Protein AF-A0A553K1A2-F1 (afdb_monomer_lite)

Foldseek 3Di:
DVVVVVVVVVVVVVCCVVPVVVVVVVVVVVLVVCVVVVHAAEDEDDDPGVVVVCCCPPNPDHPPRYDYDDPVPDDPVND

Radius of gyration: 16.1 Å; chains: 1; bounding box: 38×32×39 Å

Structure (mmCIF, N/CA/C/O backbone):
data_AF-A0A553K1A2-F1
#
_entry.id   AF-A0A553K1A2-F1
#
loop_
_atom_site.group_PDB
_atom_site.id
_atom_site.type_symbol
_atom_site.label_atom_id
_atom_site.label_alt_id
_atom_site.label_comp_id
_atom_site.label_asym_id
_atom_site.label_entity_id
_atom_site.label_seq_id
_atom_site.pdbx_PDB_ins_code
_atom_site.Cartn_x
_atom_site.Cartn_y
_atom_site.Cartn_z
_atom_site.occupancy
_atom_site.B_iso_or_equiv
_atom_site.auth_seq_id
_atom_site.auth_comp_id
_atom_site.auth_asym_id
_atom_site.auth_atom_id
_atom_site.pdbx_PDB_model_num
ATOM 1 N N . MET A 1 1 ? -20.302 8.673 18.557 1.00 62.75 1 MET A N 1
ATOM 2 C CA . MET A 1 1 ? -19.846 7.674 17.563 1.00 62.75 1 MET A CA 1
ATOM 3 C C . MET A 1 1 ? -18.392 7.860 17.150 1.00 62.75 1 MET A C 1
ATOM 5 O O . MET A 1 1 ? -17.647 6.906 17.310 1.00 62.75 1 MET A O 1
ATOM 9 N N . LEU A 1 2 ? -17.956 9.055 16.725 1.00 90.06 2 LEU A N 1
ATOM 10 C CA . LEU A 1 2 ? -16.556 9.298 16.324 1.00 90.06 2 LEU A CA 1
ATOM 11 C C . LEU A 1 2 ? -15.526 8.866 17.382 1.00 90.06 2 LEU A C 1
ATOM 13 O O . LEU A 1 2 ? -14.571 8.189 17.042 1.00 90.06 2 LEU A O 1
ATOM 17 N N . LYS A 1 3 ? -15.776 9.138 18.673 1.00 94.75 3 LYS A N 1
ATOM 18 C CA . LYS A 1 3 ? -14.867 8.739 19.764 1.00 94.75 3 LYS A CA 1
ATOM 19 C C . LYS A 1 3 ? -14.566 7.233 19.795 1.00 94.75 3 LYS A C 1
ATOM 21 O O . LYS A 1 3 ? -13.415 6.864 19.965 1.00 94.75 3 LYS A O 1
ATOM 26 N N . ILE A 1 4 ? -15.578 6.375 19.620 1.00 95.81 4 ILE A N 1
ATOM 27 C CA . ILE A 1 4 ? -15.391 4.914 19.665 1.00 95.81 4 ILE A CA 1
ATOM 28 C C . ILE A 1 4 ? -14.585 4.456 18.450 1.00 95.81 4 ILE A C 1
ATOM 30 O O . ILE A 1 4 ? -13.620 3.718 18.614 1.00 95.81 4 ILE A O 1
ATOM 34 N N . LEU A 1 5 ? -14.938 4.940 17.255 1.00 95.62 5 LEU A N 1
ATOM 35 C CA . LEU A 1 5 ? -14.199 4.648 16.027 1.00 95.62 5 LEU A CA 1
ATOM 36 C C . LEU A 1 5 ? -12.729 5.073 16.144 1.00 95.62 5 LEU A C 1
ATOM 38 O O . LEU A 1 5 ? -11.842 4.273 15.868 1.00 95.62 5 LEU A O 1
ATOM 42 N N . SER A 1 6 ? -12.471 6.296 16.617 1.00 96.56 6 SER A N 1
ATOM 43 C CA . SER A 1 6 ? -11.113 6.796 16.837 1.00 96.56 6 SER A CA 1
ATOM 44 C C . SER A 1 6 ? -10.343 5.929 17.830 1.00 96.56 6 SER A C 1
ATOM 46 O O . SER A 1 6 ? -9.217 5.556 17.538 1.00 96.56 6 SER A O 1
ATOM 48 N N . THR A 1 7 ? -10.944 5.537 18.961 1.00 97.00 7 THR A N 1
ATOM 49 C CA . THR A 1 7 ? -10.282 4.648 19.930 1.00 97.00 7 THR A CA 1
ATOM 50 C C . THR A 1 7 ? -9.919 3.294 19.315 1.00 97.00 7 THR A C 1
ATOM 52 O O . THR A 1 7 ? -8.816 2.805 19.549 1.00 97.00 7 THR A O 1
ATOM 55 N N . GLN A 1 8 ? -10.806 2.701 18.508 1.00 97.00 8 GLN A N 1
ATOM 56 C CA . GLN A 1 8 ? -10.515 1.435 17.825 1.00 97.00 8 GLN A CA 1
ATOM 57 C C . GLN A 1 8 ? -9.375 1.588 16.812 1.00 97.00 8 GLN A C 1
ATOM 59 O O . GLN A 1 8 ? -8.445 0.784 16.807 1.00 97.00 8 GLN A O 1
ATOM 64 N N . LEU A 1 9 ? -9.403 2.650 16.005 1.00 96.50 9 LEU A N 1
ATOM 65 C CA . LEU A 1 9 ? -8.373 2.916 15.005 1.00 96.50 9 LEU A CA 1
ATOM 66 C C . LEU A 1 9 ? -7.004 3.185 15.652 1.00 96.50 9 LEU A C 1
ATOM 68 O O . LEU A 1 9 ? -6.002 2.621 15.221 1.00 96.50 9 LEU A O 1
ATOM 72 N N . THR A 1 10 ? -6.962 3.963 16.739 1.00 96.81 10 THR A N 1
ATOM 73 C CA . THR A 1 10 ? -5.740 4.162 17.533 1.00 96.81 10 THR A CA 1
ATOM 74 C C . THR A 1 10 ? -5.196 2.836 18.059 1.00 96.81 10 THR A C 1
ATOM 76 O O . THR A 1 10 ? -3.992 2.613 17.997 1.00 96.81 10 THR A O 1
ATOM 79 N N . GLY A 1 11 ? -6.059 1.927 18.523 1.00 96.62 11 GLY A N 1
ATOM 80 C CA . GLY A 1 11 ? -5.638 0.593 18.954 1.00 96.62 11 GLY A CA 1
ATOM 81 C C . GLY A 1 11 ? -4.993 -0.229 17.832 1.00 96.62 11 GLY A C 1
ATOM 82 O O . GLY A 1 11 ? -3.998 -0.912 18.067 1.00 96.62 1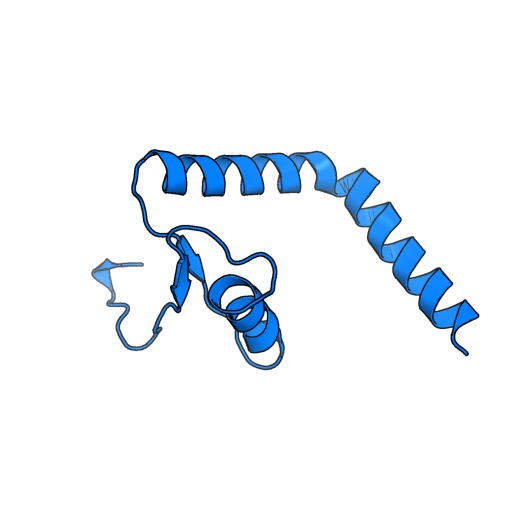1 GLY A O 1
ATOM 83 N N . VAL A 1 12 ? -5.515 -0.142 16.603 1.00 96.31 12 VAL A N 1
ATOM 84 C CA . VAL A 1 12 ? -4.909 -0.792 15.426 1.00 96.31 12 VAL A CA 1
ATOM 85 C C . VAL A 1 12 ? -3.536 -0.192 15.120 1.00 96.31 12 VAL A C 1
ATOM 87 O O . VAL A 1 12 ? -2.570 -0.946 15.021 1.00 96.31 12 VAL A O 1
ATOM 90 N N . PHE A 1 13 ? -3.426 1.137 15.047 1.00 94.94 13 PHE A N 1
ATOM 91 C CA . PHE A 1 13 ? -2.151 1.804 14.771 1.00 94.94 13 PHE A CA 1
ATOM 92 C C . PHE A 1 13 ? -1.095 1.540 15.843 1.00 94.94 13 PHE A C 1
ATOM 94 O O . PHE A 1 13 ? 0.063 1.314 15.505 1.00 94.94 13 PHE A O 1
ATOM 101 N N . GLN A 1 14 ? -1.486 1.492 17.120 1.00 96.19 14 GLN A N 1
ATOM 102 C CA . GLN A 1 14 ? -0.555 1.170 18.197 1.00 96.19 14 GLN A CA 1
ATOM 103 C C . GLN A 1 14 ? 0.016 -0.240 18.033 1.00 96.19 14 GLN A C 1
ATOM 105 O O . GLN A 1 14 ? 1.217 -0.425 18.189 1.00 96.19 14 GLN A O 1
ATOM 110 N N . ARG A 1 15 ? -0.821 -1.228 17.677 1.00 95.44 15 ARG A N 1
ATOM 111 C CA . ARG A 1 15 ? -0.345 -2.597 17.426 1.00 95.44 15 ARG A CA 1
ATOM 112 C C . ARG A 1 15 ? 0.653 -2.636 16.279 1.00 95.44 15 ARG A C 1
ATOM 114 O O . ARG A 1 15 ? 1.738 -3.161 16.486 1.00 95.44 15 ARG A O 1
ATOM 121 N N . ILE A 1 16 ? 0.324 -2.011 15.145 1.00 94.50 16 ILE A N 1
ATOM 122 C CA . ILE A 1 16 ? 1.226 -1.918 13.986 1.00 94.50 16 ILE A CA 1
ATOM 123 C C . ILE A 1 16 ? 2.566 -1.306 14.407 1.00 94.50 16 ILE A C 1
ATOM 125 O O . ILE A 1 16 ? 3.605 -1.916 14.198 1.00 94.50 16 ILE A O 1
ATOM 129 N N . SER A 1 17 ? 2.539 -0.161 15.093 1.00 92.25 17 SER A N 1
ATOM 130 C CA . SER A 1 17 ? 3.756 0.522 15.547 1.00 92.25 17 SER A CA 1
ATOM 131 C C . SER A 1 17 ? 4.594 -0.299 16.526 1.00 92.25 17 SER A C 1
ATOM 133 O O . SER A 1 17 ? 5.788 -0.078 1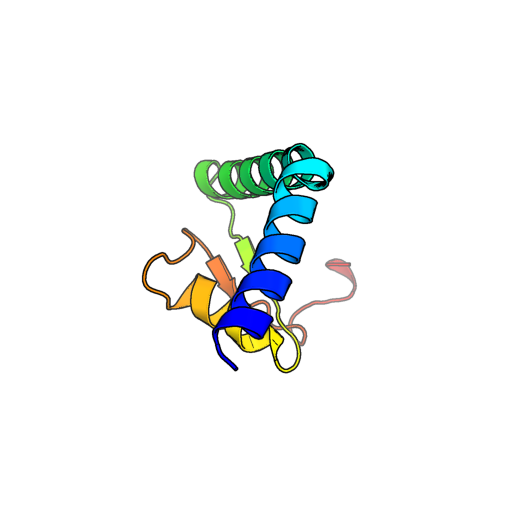6.602 1.00 92.25 17 SER A O 1
ATOM 135 N N . THR A 1 18 ? 3.997 -1.198 17.309 1.00 94.31 18 THR A N 1
ATOM 136 C CA . THR A 1 18 ? 4.747 -1.993 18.302 1.00 94.31 18 THR A CA 1
ATOM 137 C C . THR A 1 18 ? 5.184 -3.368 17.809 1.00 94.31 18 THR A C 1
ATOM 139 O O . THR A 1 18 ? 6.086 -3.950 18.401 1.00 94.31 18 THR A O 1
ATOM 142 N N . GLN A 1 19 ? 4.508 -3.924 16.802 1.00 95.00 19 GLN A N 1
ATOM 143 C CA . GLN A 1 19 ? 4.688 -5.319 16.380 1.00 95.00 19 GLN A CA 1
ATOM 144 C C . GLN A 1 19 ? 5.236 -5.451 14.964 1.00 95.00 19 GLN A C 1
ATOM 146 O O . GLN A 1 19 ? 5.831 -6.475 14.653 1.00 95.00 19 GLN A O 1
ATOM 151 N N . GLU A 1 20 ? 5.022 -4.442 14.121 1.00 94.44 20 GLU A N 1
ATOM 152 C CA . GLU A 1 20 ? 5.309 -4.515 12.689 1.00 94.44 20 GLU A CA 1
ATOM 153 C C . GLU A 1 20 ? 6.306 -3.437 12.233 1.00 94.44 20 GLU A C 1
ATOM 155 O O . GLU A 1 20 ? 6.548 -3.297 11.039 1.00 94.44 20 GLU A O 1
ATOM 160 N N . GLU A 1 21 ? 6.874 -2.645 13.152 1.00 92.12 21 GLU A N 1
ATOM 161 C CA . GLU A 1 21 ? 7.766 -1.524 12.814 1.00 92.12 21 GLU A CA 1
ATOM 162 C C . GLU A 1 21 ? 8.957 -1.974 11.956 1.00 92.12 21 GLU A C 1
ATOM 164 O O . GLU A 1 21 ? 9.210 -1.388 10.904 1.00 92.12 21 GLU A O 1
ATOM 169 N N . GLU A 1 22 ? 9.616 -3.070 12.344 1.00 94.38 22 GLU A N 1
ATOM 170 C CA . GLU A 1 22 ? 10.739 -3.642 11.593 1.00 94.38 22 GLU A CA 1
ATOM 171 C C . GLU A 1 22 ? 10.300 -4.144 10.206 1.00 94.38 22 GLU A C 1
ATOM 173 O O . GLU A 1 22 ? 10.952 -3.829 9.208 1.00 94.38 22 GLU A O 1
ATOM 178 N N . GLN A 1 23 ? 9.161 -4.849 10.100 1.00 94.94 23 GLN A N 1
ATOM 179 C CA . GLN A 1 23 ? 8.627 -5.291 8.803 1.00 94.94 23 GLN A CA 1
ATOM 180 C C . GLN A 1 23 ? 8.310 -4.109 7.876 1.00 94.94 23 GLN A C 1
ATOM 182 O O . GLN A 1 23 ? 8.577 -4.178 6.673 1.00 94.94 23 GLN A O 1
ATOM 187 N N . PHE A 1 24 ? 7.729 -3.031 8.411 1.00 93.44 24 PHE A N 1
ATOM 188 C CA . PHE A 1 24 ? 7.423 -1.828 7.638 1.00 93.44 24 PHE A CA 1
ATOM 189 C C . PHE A 1 24 ? 8.697 -1.127 7.166 1.00 93.44 24 PHE A C 1
ATOM 191 O O . PHE A 1 24 ? 8.761 -0.714 6.006 1.00 93.44 24 PHE A O 1
ATOM 198 N N . GLU A 1 25 ? 9.713 -1.018 8.026 1.00 95.12 25 GLU A N 1
ATOM 199 C CA . GLU A 1 25 ? 10.998 -0.431 7.651 1.00 95.12 25 GLU A CA 1
ATOM 200 C C . GLU A 1 25 ? 11.677 -1.245 6.544 1.00 95.12 25 GLU A C 1
ATOM 202 O O . GLU A 1 25 ? 12.114 -0.681 5.537 1.00 95.12 25 GLU A O 1
ATOM 207 N N . ASP A 1 26 ? 11.716 -2.570 6.678 1.00 96.56 26 ASP A N 1
ATOM 208 C CA . ASP A 1 26 ? 12.326 -3.448 5.683 1.00 96.56 26 ASP A CA 1
ATOM 209 C C . ASP A 1 26 ? 11.575 -3.422 4.345 1.00 96.56 26 ASP A C 1
ATOM 211 O O . ASP A 1 26 ? 12.205 -3.320 3.286 1.00 96.56 26 ASP A O 1
ATOM 215 N N . ALA A 1 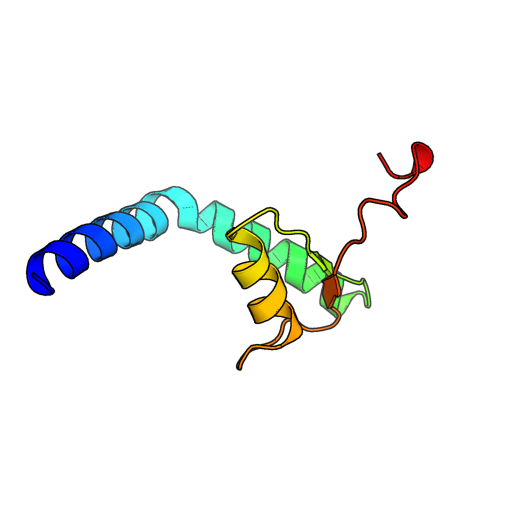27 ? 10.239 -3.430 4.364 1.00 94.06 27 ALA A N 1
ATOM 216 C CA . ALA A 1 27 ? 9.431 -3.290 3.155 1.00 94.06 27 ALA A CA 1
ATOM 217 C C . ALA A 1 27 ? 9.662 -1.931 2.473 1.00 94.06 27 ALA A C 1
ATOM 219 O O . ALA A 1 27 ? 9.873 -1.872 1.258 1.00 94.06 27 ALA A O 1
ATOM 220 N N . ALA A 1 28 ? 9.685 -0.838 3.242 1.00 93.94 28 ALA A N 1
ATOM 221 C CA . ALA A 1 28 ? 9.963 0.497 2.718 1.00 93.94 28 ALA A CA 1
ATOM 222 C C . ALA A 1 28 ? 11.370 0.580 2.108 1.00 93.94 28 ALA A C 1
ATOM 224 O O . ALA A 1 28 ? 11.546 1.129 1.017 1.00 93.94 28 ALA A O 1
ATOM 225 N N . ARG A 1 29 ? 12.367 -0.018 2.769 1.00 96.12 29 ARG A N 1
ATOM 226 C CA . ARG A 1 29 ? 13.751 -0.077 2.289 1.00 96.12 29 ARG A CA 1
ATOM 227 C C . ARG A 1 29 ? 13.859 -0.852 0.978 1.00 96.12 29 ARG A C 1
ATOM 229 O O . ARG A 1 29 ? 14.538 -0.389 0.063 1.00 96.12 29 ARG A O 1
ATOM 236 N N . LEU A 1 30 ? 13.165 -1.983 0.855 1.00 95.19 30 LEU A N 1
ATOM 237 C CA . LEU A 1 30 ? 13.127 -2.780 -0.373 1.00 95.19 30 LEU A CA 1
ATOM 238 C C . LEU A 1 30 ? 12.526 -1.989 -1.546 1.00 95.19 30 LEU A C 1
ATOM 240 O O . LEU A 1 30 ? 13.101 -1.953 -2.636 1.00 95.19 30 LEU A O 1
ATOM 244 N N . LEU A 1 31 ? 11.402 -1.305 -1.319 1.00 94.75 31 LEU A N 1
ATOM 245 C CA . LEU A 1 31 ? 10.767 -0.463 -2.337 1.00 94.75 31 LEU A CA 1
ATOM 246 C C . LEU A 1 31 ? 11.664 0.717 -2.734 1.00 94.75 31 LEU A C 1
ATOM 248 O O . LEU A 1 31 ? 11.830 0.997 -3.921 1.00 94.75 31 LEU A O 1
ATOM 252 N N . ALA A 1 32 ? 12.307 1.370 -1.764 1.00 94.94 32 ALA A N 1
ATOM 253 C CA . ALA A 1 32 ? 13.252 2.450 -2.030 1.00 94.94 32 ALA A CA 1
ATOM 254 C C . ALA A 1 32 ? 14.447 1.971 -2.872 1.00 94.94 32 ALA A C 1
ATOM 256 O O . ALA A 1 32 ? 14.847 2.657 -3.812 1.00 94.94 32 ALA A O 1
ATOM 257 N N . GLN A 1 33 ? 14.982 0.778 -2.587 1.00 95.69 33 GLN A N 1
ATOM 258 C CA . GLN A 1 33 ? 16.071 0.173 -3.360 1.00 95.69 33 GLN A CA 1
ATOM 259 C C . GLN A 1 33 ? 15.690 -0.073 -4.822 1.00 95.69 33 GLN A C 1
ATOM 261 O O . GLN A 1 33 ? 16.499 0.190 -5.717 1.00 95.69 33 GLN A O 1
ATOM 266 N N . ALA A 1 34 ? 14.459 -0.527 -5.076 1.00 94.44 34 ALA A N 1
ATOM 267 C CA . ALA A 1 34 ? 13.950 -0.675 -6.434 1.00 94.44 34 ALA A CA 1
ATOM 268 C C . ALA A 1 34 ? 13.947 0.677 -7.161 1.00 94.44 34 ALA A C 1
ATOM 270 O O . ALA A 1 34 ? 14.473 0.779 -8.266 1.00 94.44 34 ALA A O 1
ATOM 271 N N . VAL A 1 35 ? 13.454 1.732 -6.508 1.00 94.12 35 VAL A N 1
ATOM 272 C CA . VAL A 1 35 ? 13.364 3.079 -7.092 1.00 94.12 35 VAL A CA 1
ATOM 273 C C . VAL A 1 35 ? 14.743 3.661 -7.410 1.00 94.12 35 VAL A C 1
ATOM 275 O O . VAL A 1 35 ? 14.959 4.114 -8.533 1.00 94.12 35 VAL A O 1
ATOM 278 N N . ILE A 1 36 ? 15.696 3.630 -6.468 1.00 95.31 36 ILE A N 1
ATOM 279 C CA . ILE A 1 36 ? 17.046 4.188 -6.698 1.00 95.31 36 ILE A CA 1
ATOM 280 C C . ILE A 1 36 ? 17.834 3.403 -7.754 1.00 95.31 36 ILE A C 1
ATOM 282 O O . ILE A 1 36 ? 18.738 3.952 -8.379 1.00 95.31 36 ILE A O 1
ATOM 286 N N . SER A 1 37 ? 17.477 2.136 -7.979 1.00 95.00 37 SER A N 1
ATOM 287 C CA . SER A 1 37 ? 18.076 1.277 -9.007 1.00 95.00 37 SER A CA 1
ATOM 288 C C . SER A 1 37 ? 17.357 1.384 -10.360 1.00 95.00 37 SER A C 1
ATOM 290 O O . SER A 1 37 ? 17.557 0.538 -11.230 1.00 95.00 37 SER A O 1
ATOM 292 N N . ASN A 1 38 ? 16.510 2.407 -10.548 1.00 92.44 38 ASN A N 1
ATOM 293 C CA . ASN A 1 38 ? 15.647 2.614 -11.719 1.00 92.44 38 ASN A CA 1
ATOM 294 C C . ASN A 1 38 ? 14.668 1.454 -12.011 1.00 92.44 38 ASN A C 1
ATOM 296 O O . ASN A 1 38 ? 14.158 1.332 -13.126 1.00 92.44 38 ASN A O 1
ATOM 300 N N . GLY A 1 39 ? 14.381 0.608 -11.022 1.00 93.31 39 GLY A N 1
ATOM 301 C CA . GLY A 1 39 ? 13.373 -0.446 -11.090 1.00 93.31 39 GLY A CA 1
ATOM 302 C C . GLY A 1 39 ? 11.956 0.101 -10.921 1.00 93.31 39 GLY A C 1
ATOM 303 O O . GLY A 1 39 ? 11.747 1.140 -10.295 1.00 93.31 39 GLY A O 1
ATOM 304 N N . THR A 1 40 ? 10.978 -0.600 -11.494 1.00 93.62 40 THR A N 1
ATOM 305 C CA . THR A 1 40 ? 9.555 -0.237 -11.429 1.00 93.62 40 THR A CA 1
ATOM 306 C C . THR A 1 40 ? 8.855 -1.010 -10.317 1.00 93.62 40 THR A C 1
ATOM 308 O O . THR A 1 40 ? 8.946 -2.235 -10.264 1.00 93.62 40 THR A O 1
ATOM 311 N N . ILE A 1 41 ? 8.113 -0.303 -9.462 1.00 94.69 41 ILE A N 1
ATOM 312 C CA . ILE A 1 41 ? 7.238 -0.925 -8.463 1.00 94.69 41 ILE A CA 1
ATOM 313 C C . ILE A 1 41 ? 5.910 -1.259 -9.141 1.00 94.69 41 ILE A C 1
ATOM 315 O O . ILE A 1 41 ? 5.239 -0.372 -9.665 1.00 94.69 41 ILE A O 1
ATOM 319 N N . PHE A 1 42 ? 5.510 -2.526 -9.116 1.00 94.38 42 PHE A N 1
ATOM 320 C CA . PHE A 1 42 ? 4.197 -2.947 -9.593 1.00 94.38 42 PHE A CA 1
ATOM 321 C C . PHE A 1 42 ? 3.243 -3.127 -8.414 1.00 94.38 42 PHE A C 1
ATOM 323 O O . PHE A 1 42 ? 3.561 -3.843 -7.468 1.00 94.38 42 PHE A O 1
ATOM 330 N N . ILE A 1 43 ? 2.076 -2.484 -8.474 1.00 94.69 43 ILE A N 1
ATOM 331 C CA . ILE A 1 43 ? 1.040 -2.584 -7.442 1.00 94.69 43 ILE A CA 1
ATOM 332 C C . ILE A 1 43 ? -0.244 -3.183 -8.011 1.00 94.69 43 ILE A C 1
ATOM 334 O O . ILE A 1 43 ? -0.707 -2.804 -9.089 1.00 94.69 43 ILE A O 1
ATOM 338 N N . TYR A 1 44 ? -0.826 -4.115 -7.263 1.00 94.44 44 TYR A N 1
ATOM 339 C CA . TYR A 1 44 ? -2.093 -4.759 -7.579 1.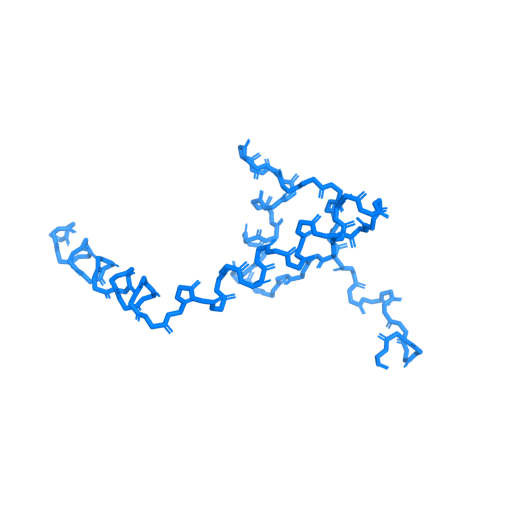00 94.44 44 TYR A CA 1
ATOM 340 C C . TYR A 1 44 ? -2.990 -4.738 -6.346 1.00 94.44 44 TYR A C 1
ATOM 342 O O . TYR A 1 44 ? -2.564 -5.134 -5.264 1.00 94.44 44 TYR A O 1
ATOM 350 N N . GLY A 1 45 ? -4.222 -4.275 -6.518 1.00 93.06 45 GLY A N 1
ATOM 351 C CA . GLY A 1 45 ? -5.270 -4.341 -5.506 1.00 93.06 45 GLY A CA 1
ATOM 352 C C . GLY A 1 45 ? -6.478 -5.065 -6.085 1.00 93.06 45 GLY A C 1
ATOM 353 O O . GLY A 1 45 ? -6.758 -4.919 -7.275 1.00 93.06 45 GLY A O 1
ATOM 354 N N . ILE A 1 46 ? -7.165 -5.840 -5.248 1.00 93.94 46 ILE A N 1
ATOM 355 C CA . ILE A 1 46 ? -8.433 -6.507 -5.570 1.00 93.94 46 ILE A CA 1
ATOM 356 C C . ILE A 1 46 ? -9.563 -5.869 -4.768 1.00 93.94 46 ILE A C 1
ATOM 358 O O . ILE A 1 46 ? -9.357 -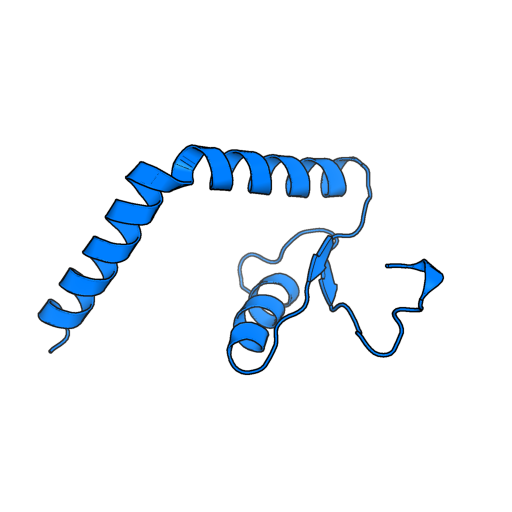5.487 -3.613 1.00 93.94 46 ILE A O 1
ATOM 362 N N . ASP A 1 47 ? -10.743 -5.762 -5.375 1.00 94.88 47 ASP A N 1
ATOM 363 C CA . ASP A 1 47 ? -11.944 -5.198 -4.757 1.00 94.88 47 ASP A CA 1
ATOM 364 C C . ASP A 1 47 ? -11.668 -3.830 -4.097 1.00 94.88 47 ASP A C 1
ATOM 366 O O . ASP A 1 47 ? -11.202 -2.890 -4.741 1.00 94.88 47 ASP A O 1
ATOM 370 N N . GLU A 1 48 ? -11.905 -3.697 -2.791 1.00 95.94 48 GLU A N 1
ATOM 371 C CA . GLU A 1 48 ? -11.691 -2.449 -2.049 1.00 95.94 48 GLU A CA 1
ATOM 372 C C . GLU A 1 48 ? -10.217 -2.004 -2.028 1.00 95.94 48 GLU A C 1
ATOM 374 O O . GLU A 1 48 ? -9.928 -0.809 -1.937 1.00 95.94 48 GLU A O 1
ATOM 379 N N . MET A 1 49 ? -9.266 -2.936 -2.165 1.00 96.00 49 MET A N 1
ATOM 380 C CA . MET A 1 49 ? -7.833 -2.618 -2.177 1.00 96.00 49 MET A CA 1
ATOM 381 C C . MET A 1 49 ? -7.384 -1.944 -3.476 1.00 96.00 49 MET A C 1
ATOM 383 O O . MET A 1 49 ? -6.269 -1.422 -3.540 1.00 96.00 49 MET A O 1
ATOM 387 N N . GLU A 1 50 ? -8.242 -1.868 -4.498 1.00 95.44 50 GLU A N 1
ATOM 388 C CA . GLU A 1 50 ? -7.986 -1.017 -5.661 1.00 95.44 50 GLU A CA 1
ATOM 389 C C . GLU A 1 50 ? -7.762 0.452 -5.277 1.00 95.44 50 GLU A C 1
ATOM 391 O O . GLU A 1 50 ? -6.993 1.147 -5.946 1.00 95.44 50 GLU A O 1
ATOM 396 N N . ALA A 1 51 ? -8.369 0.912 -4.177 1.00 95.81 51 ALA A N 1
ATOM 397 C CA . ALA A 1 51 ? -8.154 2.255 -3.649 1.00 95.81 51 ALA A CA 1
ATOM 398 C C . ALA A 1 51 ? -6.689 2.492 -3.240 1.00 95.81 51 ALA A C 1
ATOM 400 O O . ALA A 1 51 ? -6.156 3.575 -3.468 1.00 95.81 51 ALA A O 1
ATOM 401 N N . VAL A 1 52 ? -6.006 1.470 -2.712 1.00 95.12 52 VAL A N 1
ATOM 402 C CA . VAL A 1 52 ? -4.584 1.556 -2.336 1.00 95.12 52 VAL A CA 1
ATOM 403 C C . VAL A 1 52 ? -3.707 1.689 -3.581 1.00 95.12 52 VAL A C 1
ATOM 405 O O . VAL A 1 52 ? -2.798 2.518 -3.619 1.00 95.12 52 VAL A O 1
ATOM 408 N N . ALA A 1 53 ? -4.012 0.925 -4.635 1.00 95.56 53 ALA A N 1
ATOM 409 C CA . ALA A 1 53 ? -3.328 1.063 -5.919 1.00 95.56 53 ALA A CA 1
ATOM 410 C C . ALA A 1 53 ? -3.551 2.459 -6.524 1.00 95.56 53 ALA A C 1
ATOM 412 O O . ALA A 1 53 ? -2.610 3.073 -7.027 1.00 95.56 53 ALA A O 1
ATOM 413 N N . ALA A 1 54 ? -4.780 2.978 -6.448 1.00 96.00 54 ALA A N 1
ATOM 414 C CA . ALA A 1 54 ? -5.110 4.315 -6.925 1.00 96.00 54 ALA A CA 1
ATOM 415 C C . ALA A 1 54 ? -4.362 5.413 -6.152 1.00 96.00 54 ALA A C 1
ATOM 417 O O . ALA A 1 54 ? -3.833 6.322 -6.788 1.00 96.00 54 ALA A O 1
ATOM 418 N N . GLU A 1 55 ? -4.253 5.313 -4.824 1.00 96.81 55 GLU A N 1
ATOM 419 C CA . GLU A 1 55 ? -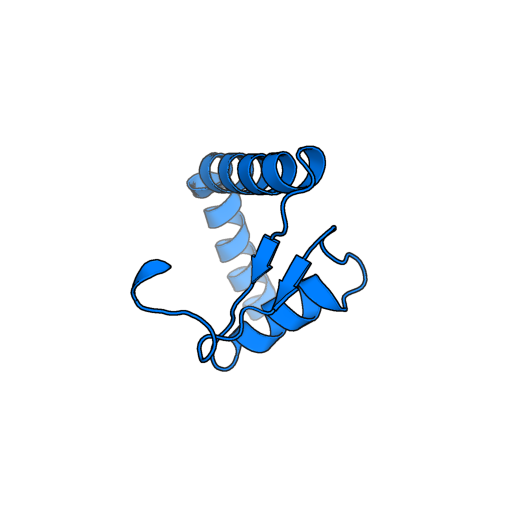3.489 6.269 -4.012 1.00 96.81 55 GLU A CA 1
ATOM 420 C C . GLU A 1 55 ? -2.003 6.258 -4.393 1.00 96.81 55 GLU A C 1
ATOM 422 O O . GLU A 1 55 ? -1.423 7.309 -4.659 1.00 96.81 55 GLU A O 1
ATOM 427 N N . ALA A 1 56 ? -1.400 5.076 -4.548 1.00 95.62 56 ALA A N 1
ATOM 428 C CA . ALA A 1 56 ? -0.002 4.965 -4.961 1.00 95.62 56 ALA A CA 1
ATOM 429 C C . ALA A 1 56 ? 0.272 5.614 -6.335 1.00 95.62 56 ALA A C 1
ATOM 431 O O . ALA A 1 56 ? 1.328 6.212 -6.533 1.00 95.62 56 ALA A O 1
ATOM 432 N N . LEU A 1 57 ? -0.667 5.509 -7.283 1.00 96.44 57 LEU A N 1
ATOM 433 C CA . LEU A 1 57 ? -0.531 6.021 -8.656 1.00 96.44 57 LEU A CA 1
ATOM 434 C C . LEU A 1 57 ? -0.931 7.495 -8.808 1.00 96.44 57 LEU A C 1
ATOM 436 O O . LEU A 1 57 ? -0.385 8.214 -9.653 1.00 96.44 57 LEU A O 1
ATOM 440 N N . TYR A 1 58 ? -1.933 7.941 -8.053 1.00 96.62 58 TYR A N 1
ATOM 441 C CA . TYR A 1 58 ? -2.652 9.188 -8.317 1.00 96.62 58 TYR A CA 1
ATOM 442 C C . TYR A 1 58 ? -2.853 10.078 -7.091 1.00 96.62 58 TYR A C 1
ATOM 444 O O . TYR A 1 58 ? -3.287 11.215 -7.279 1.00 96.62 58 TYR A O 1
ATOM 452 N N . GLY A 1 59 ? -2.497 9.601 -5.900 1.00 95.94 59 GLY A N 1
ATOM 453 C CA . GLY A 1 59 ? -2.621 10.308 -4.632 1.00 95.94 59 GLY A CA 1
ATOM 454 C C . GLY A 1 59 ? -1.800 11.590 -4.534 1.00 95.94 59 GLY A C 1
ATOM 455 O O . GLY A 1 59 ? -1.093 11.992 -5.465 1.00 95.94 59 GLY A O 1
ATOM 456 N N . ALA A 1 60 ? -1.895 12.249 -3.380 1.00 96.00 60 ALA A N 1
ATOM 457 C CA . ALA A 1 60 ? -1.108 13.453 -3.107 1.00 96.00 60 ALA A CA 1
ATOM 458 C C . ALA A 1 60 ? 0.394 13.130 -3.005 1.00 96.00 60 ALA A C 1
ATOM 460 O O . ALA A 1 60 ? 1.228 13.907 -3.469 1.00 96.00 60 ALA A O 1
ATOM 461 N N . GLU A 1 61 ? 0.717 11.951 -2.471 1.00 92.44 61 GLU A N 1
ATOM 462 C CA . GLU A 1 61 ? 2.076 11.428 -2.311 1.00 92.44 61 GLU A CA 1
ATOM 463 C C . GLU A 1 61 ? 2.253 10.153 -3.144 1.00 92.44 61 GLU A C 1
ATOM 465 O O . GLU A 1 61 ? 2.330 9.036 -2.636 1.00 92.44 61 GLU A O 1
ATOM 470 N N . LYS A 1 62 ? 2.277 10.323 -4.468 1.00 93.94 62 LYS A N 1
ATOM 471 C CA . LYS A 1 62 ? 2.433 9.207 -5.414 1.00 93.94 62 LYS A CA 1
ATOM 472 C C . LYS A 1 62 ? 3.764 8.498 -5.207 1.00 93.94 62 LYS A C 1
ATOM 474 O O . LYS A 1 62 ? 4.799 9.147 -5.037 1.00 93.94 62 LYS A O 1
ATOM 479 N N . LEU A 1 63 ? 3.759 7.176 -5.348 1.00 93.25 63 LEU A N 1
ATOM 480 C CA . LEU A 1 63 ? 4.997 6.411 -5.348 1.00 93.25 63 LEU A CA 1
ATOM 481 C C . LEU A 1 63 ? 5.810 6.704 -6.622 1.00 93.25 63 LEU A C 1
ATOM 483 O O . LEU A 1 63 ? 5.264 6.719 -7.731 1.00 93.25 63 LEU A O 1
ATOM 487 N N . PRO A 1 64 ? 7.128 6.921 -6.502 1.00 93.25 64 PRO A N 1
ATOM 488 C CA . PRO A 1 64 ? 7.990 7.099 -7.661 1.00 93.25 64 PRO A CA 1
ATOM 489 C C . PRO A 1 64 ? 8.120 5.789 -8.450 1.00 93.25 64 PRO A C 1
ATOM 491 O O . PRO A 1 64 ? 8.214 4.707 -7.877 1.00 93.25 64 PRO A O 1
ATOM 494 N N . ASN A 1 65 ? 8.151 5.898 -9.781 1.00 93.69 65 ASN A N 1
ATOM 495 C CA . ASN A 1 65 ? 8.307 4.772 -10.713 1.00 93.69 65 ASN A CA 1
ATOM 496 C C . ASN A 1 65 ? 7.349 3.588 -10.450 1.00 93.69 65 ASN A C 1
ATOM 498 O O . ASN A 1 65 ? 7.734 2.424 -10.573 1.00 93.69 65 ASN A O 1
ATOM 502 N N . VAL A 1 66 ? 6.100 3.886 -10.076 1.00 95.88 66 VAL A N 1
ATOM 503 C CA . VAL A 1 66 ? 5.054 2.887 -9.827 1.00 95.88 66 VAL A CA 1
ATOM 504 C C . VAL A 1 66 ? 4.190 2.649 -11.067 1.00 95.88 66 VAL A C 1
ATOM 506 O O . VAL A 1 66 ? 3.897 3.573 -11.830 1.00 95.88 66 VAL A O 1
ATOM 509 N N . LYS A 1 67 ? 3.750 1.405 -11.266 1.00 95.06 67 LYS A N 1
ATOM 510 C CA . LYS A 1 67 ? 2.772 1.012 -12.285 1.00 95.06 67 LYS A CA 1
ATOM 511 C C . LYS A 1 67 ? 1.732 0.074 -11.691 1.00 95.06 67 LYS A C 1
ATOM 513 O O . LYS A 1 67 ? 2.027 -0.713 -10.795 1.00 95.06 67 LYS A O 1
ATOM 518 N N . ARG A 1 68 ? 0.510 0.128 -12.221 1.00 94.62 68 ARG A N 1
ATOM 519 C CA . ARG A 1 68 ? -0.490 -0.899 -11.924 1.00 94.62 68 ARG A CA 1
ATOM 520 C C . ARG A 1 68 ? -0.064 -2.199 -12.596 1.00 94.62 68 ARG A C 1
ATOM 522 O O . ARG A 1 68 ? 0.324 -2.182 -13.761 1.00 94.62 68 ARG A O 1
ATOM 529 N N . LEU A 1 69 ? -0.121 -3.300 -11.861 1.00 93.62 69 LEU A N 1
ATOM 530 C CA . LEU A 1 69 ? 0.055 -4.628 -12.430 1.00 93.62 69 LEU A CA 1
ATOM 531 C C . LEU A 1 69 ? -1.251 -5.050 -13.109 1.00 93.62 69 LEU A C 1
ATOM 533 O O . LEU A 1 69 ? -2.297 -5.080 -12.455 1.00 93.62 69 LEU A O 1
ATOM 537 N N . ASP A 1 70 ? -1.190 -5.393 -14.393 1.00 88.06 70 ASP A N 1
ATOM 538 C CA . ASP A 1 70 ? -2.286 -6.082 -15.071 1.00 88.06 70 ASP A CA 1
ATOM 539 C C . ASP A 1 70 ? -2.066 -7.592 -14.962 1.00 88.06 70 ASP A C 1
ATOM 541 O O . ASP A 1 70 ? -1.170 -8.160 -15.586 1.00 88.06 70 ASP A O 1
ATOM 545 N N . ILE A 1 71 ? -2.891 -8.255 -14.153 1.00 83.25 71 ILE A N 1
ATOM 546 C CA . ILE A 1 71 ? -2.797 -9.702 -13.932 1.00 83.25 71 ILE A CA 1
ATOM 547 C C . ILE A 1 71 ? -3.033 -10.527 -15.199 1.00 83.25 71 ILE A C 1
ATOM 549 O O . ILE A 1 71 ? -2.612 -11.680 -15.249 1.00 83.25 71 ILE A O 1
ATOM 553 N N . ASN A 1 72 ? -3.688 -9.960 -16.214 1.00 81.94 72 ASN A N 1
ATOM 554 C CA . ASN A 1 72 ? -3.941 -10.652 -17.474 1.00 81.94 72 ASN A CA 1
ATOM 555 C C . ASN A 1 72 ? -2.691 -10.691 -18.363 1.00 81.94 72 ASN A C 1
ATOM 557 O O . ASN A 1 72 ? -2.593 -11.537 -19.251 1.00 81.94 72 ASN A O 1
ATOM 561 N N . GLU A 1 73 ? -1.731 -9.796 -18.120 1.00 77.81 73 GLU A N 1
ATOM 562 C CA . GLU A 1 73 ? -0.462 -9.736 -18.845 1.00 77.81 73 GLU A CA 1
ATOM 563 C C . GLU A 1 73 ? 0.629 -10.609 -18.202 1.00 77.81 73 GLU A C 1
ATOM 565 O O . GLU A 1 73 ? 1.630 -10.912 -18.855 1.00 77.81 73 GLU A O 1
ATOM 570 N N . VAL A 1 74 ? 0.422 -11.058 -16.957 1.00 78.12 74 VAL A N 1
ATOM 571 C CA . VAL A 1 74 ? 1.359 -11.916 -16.216 1.00 78.12 74 VAL A CA 1
ATOM 572 C C . VAL A 1 74 ? 1.334 -13.333 -16.791 1.00 78.12 74 VAL A C 1
ATOM 574 O O . VAL A 1 74 ? 0.328 -14.045 -16.713 1.00 78.12 74 VAL A O 1
ATOM 577 N N . LYS A 1 75 ? 2.457 -13.778 -17.359 1.00 76.12 75 LYS A N 1
ATOM 578 C CA . LYS A 1 75 ? 2.604 -15.122 -17.929 1.00 76.12 75 LYS A CA 1
ATOM 579 C C . LYS A 1 75 ? 3.105 -16.103 -16.876 1.00 76.12 75 LYS A C 1
ATOM 581 O O . LYS A 1 75 ? 3.641 -15.739 -15.838 1.00 76.12 75 LYS A O 1
ATOM 586 N N . THR A 1 76 ? 2.992 -17.398 -17.168 1.00 66.81 76 THR A N 1
ATOM 587 C CA . THR A 1 76 ? 3.494 -18.471 -16.289 1.00 66.81 76 THR A CA 1
ATOM 588 C C . THR A 1 76 ? 5.007 -18.393 -16.044 1.00 66.81 76 THR A C 1
ATOM 590 O O . THR A 1 76 ? 5.472 -18.928 -15.049 1.00 66.81 76 THR A O 1
ATOM 593 N N . ALA A 1 77 ? 5.765 -17.726 -16.922 1.00 70.19 77 ALA A N 1
ATOM 594 C CA . ALA A 1 77 ? 7.201 -17.491 -16.752 1.00 70.19 77 ALA A CA 1
ATOM 595 C C . ALA A 1 77 ? 7.535 -16.382 -15.733 1.00 70.19 77 ALA A C 1
ATOM 597 O O . ALA A 1 77 ? 8.684 -16.284 -15.320 1.00 70.19 77 ALA A O 1
ATOM 598 N N . ASP A 1 78 ? 6.547 -15.569 -15.348 1.00 62.94 78 ASP A N 1
ATOM 599 C CA . ASP A 1 78 ? 6.695 -14.455 -14.404 1.00 62.94 78 ASP A CA 1
ATOM 600 C C . ASP A 1 78 ? 6.334 -14.859 -12.956 1.00 62.94 78 ASP A C 1
ATOM 602 O O . ASP A 1 78 ? 6.378 -14.020 -12.056 1.00 62.94 78 ASP A O 1
ATOM 606 N N . ARG A 1 79 ? 5.931 -16.123 -12.737 1.00 53.62 79 ARG A N 1
ATOM 607 C CA . ARG A 1 79 ? 5.557 -16.698 -11.433 1.00 53.62 79 ARG A CA 1
ATOM 608 C C . ARG A 1 79 ? 6.698 -17.458 -10.770 1.00 53.62 79 ARG A C 1
ATOM 610 O O . ARG A 1 79 ? 7.439 -18.157 -11.495 1.00 53.62 79 ARG A O 1
#

Secondary structure (DSSP, 8-state):
-HHHHHHHHHHHHHHHHHHSHHHHHHHHHHHHHHHHTTPPEEE---GGGHHHHHHHHHSTTPPTTEEE--TTT--GGG-

pLDDT: mean 91.83, std 8.58, range [53.62, 97.0]

Sequence (79 aa):
MLKILSTQLTGVFQRISTQEEEQFEDAARLLAQAVISNGTIFIYGIDEMEAVAAEALYGAEKLPNVKRLDINEVKTADR